Protein AF-A0A392N139-F1 (afdb_monomer_lite)

Organism: NCBI:txid97028

InterPro domains:
  IPR000008 C2 domain [PF00168] (62-137)
  IPR000008 C2 domain [PR00360] (79-91)
  IPR000008 C2 domain [PR00360] (106-119)
  IPR000008 C2 domain [PR00360] (128-136)
  IPR000008 C2 domain [PS50004] (41-137)
  IPR000008 C2 domain [SM00239] (63-135)
  IPR035892 C2 domain superfamily [G3DSA:2.60.40.150] (41-137)
  IPR035892 C2 domain superfamily [SSF49562] (57-137)
  IPR045050 Synaptotagmin, plant [PTHR10774] (1-137)

Secondary structure (DSSP, 8-state):
-PPPP-----EETTEEGGGSTTHHHHHHHHHHHHHHHHHSTT---------HHHH------EEEEEEEEE--S----STTS---EEEEEEETT--SPPEEPPP-TT-SS-EEEEEEEEEES-TTTPPEEEEEEETT-

Sequence (137 aa):
MEKPHVDFGMAISGGDIMSIPGLYRFVQETIKKQVASLYLWPQTLEIPVLDESTVAIKKPVGILHVNVVRAVKLLKMDLLGTSDPYVKLSLTGDKLPAKKTTIKRKNLNPEWNEKFKIVVKDPQSQVLQLQVYDWDK

Foldseek 3Di:
DDQDDDDDWDDDDPDTLCVDPPSVVVVNVVVSVVVSVCPDPPHDDPDPDPPVVNVPPLPQPDKDKDWQFKDAQAAQPDPVSFFFKKKWKDKPPDPDDIDIFDTHGRDRIDTGRDIDIDGHSDPVPIDIDIDMDGPVD

pLDDT: mean 79.34, std 11.38, range [52.03, 95.62]

Radius of gyration: 34.28 Å; chains: 1; bounding box: 64×43×86 Å

Structure (mmCIF, N/CA/C/O backbone):
data_AF-A0A392N139-F1
#
_entry.id   AF-A0A392N139-F1
#
loop_
_atom_site.group_PDB
_atom_site.id
_atom_site.type_symbol
_atom_site.label_atom_id
_atom_site.label_alt_id
_atom_site.label_comp_id
_atom_site.label_asym_id
_atom_site.label_entity_id
_atom_site.label_seq_id
_atom_site.pdbx_PDB_ins_code
_atom_site.Cartn_x
_atom_site.Cartn_y
_atom_site.Cartn_z
_atom_site.occupancy
_atom_site.B_iso_or_equiv
_atom_site.auth_seq_id
_atom_site.auth_comp_id
_atom_site.auth_asym_id
_atom_site.auth_atom_id
_atom_site.pdbx_PDB_model_num
ATOM 1 N N . MET A 1 1 ? 31.497 -9.263 -45.248 1.00 58.50 1 MET A N 1
ATOM 2 C CA . MET A 1 1 ? 30.698 -8.037 -45.047 1.00 58.50 1 MET A CA 1
ATOM 3 C C . MET A 1 1 ? 31.293 -6.958 -45.921 1.00 58.50 1 MET A C 1
ATOM 5 O O . MET A 1 1 ? 32.507 -6.777 -45.894 1.00 58.50 1 MET A O 1
ATOM 9 N N . GLU A 1 2 ? 30.478 -6.315 -46.746 1.00 61.16 2 GLU A N 1
ATOM 10 C CA . GLU A 1 2 ? 30.939 -5.203 -47.576 1.00 61.16 2 GLU A CA 1
ATOM 11 C C . GLU A 1 2 ? 31.176 -3.964 -46.707 1.00 61.16 2 GLU A C 1
ATOM 13 O O . GLU A 1 2 ? 30.516 -3.770 -45.685 1.00 61.16 2 GLU A O 1
ATOM 18 N N . LYS A 1 3 ? 32.168 -3.146 -47.073 1.00 64.62 3 LYS A N 1
ATOM 19 C CA . LYS A 1 3 ? 32.478 -1.920 -46.327 1.00 64.62 3 LYS A CA 1
ATOM 20 C C . LYS A 1 3 ? 31.314 -0.939 -46.489 1.00 64.62 3 LYS A C 1
ATOM 22 O O . LYS A 1 3 ? 30.948 -0.682 -47.637 1.00 64.62 3 LYS A O 1
ATOM 27 N N . PRO A 1 4 ? 30.789 -0.342 -45.404 1.00 66.44 4 PRO A N 1
ATOM 28 C CA . PRO A 1 4 ? 29.726 0.643 -45.530 1.00 66.44 4 PRO A CA 1
ATOM 29 C C . PRO A 1 4 ? 30.211 1.834 -46.364 1.00 66.44 4 PRO A C 1
ATOM 31 O O . PRO A 1 4 ? 31.361 2.279 -46.249 1.00 66.44 4 PRO A O 1
ATOM 34 N N . HIS A 1 5 ? 29.336 2.318 -47.242 1.00 69.69 5 HIS A N 1
ATOM 35 C CA . HIS A 1 5 ? 29.517 3.605 -47.895 1.00 69.69 5 HIS A CA 1
ATOM 36 C C . HIS A 1 5 ? 29.102 4.681 -46.902 1.00 69.69 5 HIS A C 1
ATOM 38 O O . HIS A 1 5 ? 28.020 4.594 -46.324 1.00 69.69 5 HIS A O 1
ATOM 44 N N . VAL A 1 6 ? 29.988 5.638 -46.647 1.00 68.50 6 VAL A N 1
ATOM 45 C CA . VAL A 1 6 ? 29.731 6.670 -45.653 1.00 68.50 6 VAL A CA 1
ATOM 46 C C . VAL A 1 6 ? 30.094 8.016 -46.246 1.00 68.50 6 VAL A C 1
ATOM 48 O O . VAL A 1 6 ? 31.265 8.273 -46.537 1.00 68.50 6 VAL A O 1
ATOM 51 N N . ASP A 1 7 ? 29.065 8.832 -46.427 1.00 69.75 7 ASP A N 1
ATOM 52 C CA . ASP A 1 7 ? 29.162 10.207 -46.886 1.00 69.75 7 ASP A CA 1
ATOM 53 C C . ASP A 1 7 ? 29.107 11.143 -45.684 1.00 69.75 7 ASP A C 1
ATOM 55 O O . ASP A 1 7 ? 28.314 10.959 -44.760 1.00 69.75 7 ASP A O 1
ATOM 59 N N . PHE A 1 8 ? 29.958 12.161 -45.691 1.00 67.56 8 PHE A N 1
ATOM 60 C CA . PHE A 1 8 ? 30.012 13.175 -44.644 1.00 67.56 8 PHE A CA 1
ATOM 61 C C . PHE A 1 8 ? 30.105 14.558 -45.280 1.00 67.56 8 PHE A C 1
ATOM 63 O O . PHE A 1 8 ? 30.545 14.660 -46.420 1.00 67.56 8 PHE A O 1
ATOM 70 N N . GLY A 1 9 ? 29.728 15.597 -44.525 1.00 67.44 9 GLY A N 1
ATOM 71 C CA . GLY A 1 9 ? 29.921 17.023 -44.827 1.00 67.44 9 GLY A CA 1
ATOM 72 C C . GLY A 1 9 ? 30.756 17.685 -43.723 1.00 67.44 9 GLY A C 1
ATOM 73 O O . GLY A 1 9 ? 30.449 17.476 -42.550 1.00 67.44 9 GLY A O 1
ATOM 74 N N . MET A 1 10 ? 31.808 18.452 -44.044 1.00 66.25 10 MET A N 1
ATOM 75 C CA . MET A 1 10 ? 32.654 19.119 -43.034 1.00 66.25 10 MET A CA 1
ATOM 76 C C . MET A 1 10 ? 33.005 20.561 -43.417 1.00 66.25 10 MET A C 1
ATOM 78 O O . MET A 1 10 ? 33.869 20.806 -44.257 1.00 66.25 10 MET A O 1
ATOM 82 N N . ALA A 1 11 ? 32.416 21.517 -42.701 1.00 68.06 11 ALA A N 1
ATOM 83 C CA . ALA A 1 11 ? 32.772 22.929 -42.787 1.00 68.06 11 ALA A CA 1
ATOM 84 C C . ALA A 1 11 ? 33.762 23.297 -41.673 1.00 68.06 11 ALA A C 1
ATOM 86 O O . ALA A 1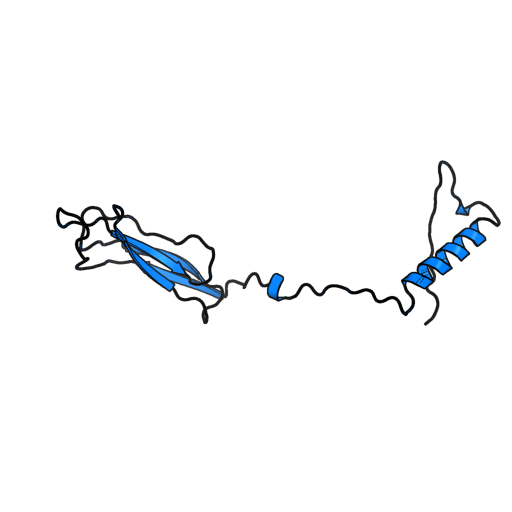 11 ? 33.479 23.062 -40.496 1.00 68.06 11 ALA A O 1
ATOM 87 N N . ILE A 1 12 ? 34.902 23.903 -42.018 1.00 64.19 12 ILE A N 1
ATOM 88 C CA . ILE A 1 12 ? 35.821 24.484 -41.030 1.00 64.19 12 ILE A CA 1
ATOM 89 C C . ILE A 1 12 ? 36.001 25.966 -41.346 1.00 64.19 12 ILE A C 1
ATOM 91 O O . ILE A 1 12 ? 36.439 26.336 -42.429 1.00 64.19 12 ILE A O 1
ATOM 95 N N . SER A 1 13 ? 35.601 26.792 -40.374 1.00 54.62 13 SER A N 1
ATOM 96 C CA . SER A 1 13 ? 35.777 28.248 -40.282 1.00 54.62 13 SER A CA 1
ATOM 97 C C . SER A 1 13 ? 35.901 28.988 -41.624 1.00 54.62 13 SER A C 1
ATOM 99 O O . SER A 1 13 ? 36.953 29.532 -41.950 1.00 54.62 13 SER A O 1
ATOM 101 N N . GLY A 1 14 ? 34.796 29.034 -42.375 1.00 63.81 14 GLY A N 1
ATOM 102 C CA . GLY A 1 14 ? 34.650 29.881 -43.565 1.00 63.81 14 GLY A CA 1
ATOM 103 C C . GLY A 1 14 ? 34.763 29.171 -44.916 1.00 63.81 14 GLY A C 1
ATOM 104 O O . GLY A 1 14 ? 34.568 29.823 -45.937 1.00 63.81 14 GLY A O 1
ATOM 105 N N . GLY A 1 15 ? 35.017 27.859 -44.949 1.00 70.62 15 GLY A N 1
ATOM 106 C CA . GLY A 1 15 ? 35.018 27.077 -46.187 1.00 70.62 15 GLY A CA 1
ATOM 10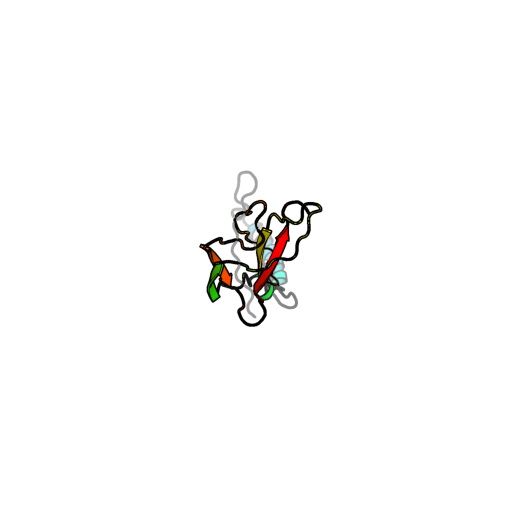7 C C . GLY A 1 15 ? 34.715 25.597 -45.968 1.00 70.62 15 GLY A C 1
ATOM 108 O O . GLY A 1 15 ? 34.901 25.052 -44.877 1.00 70.62 15 GLY A O 1
ATOM 109 N N . ASP A 1 16 ? 34.226 24.946 -47.021 1.00 72.75 16 ASP A N 1
ATOM 110 C CA . ASP A 1 16 ? 34.023 23.501 -47.038 1.00 72.75 16 ASP A CA 1
ATOM 111 C C . ASP A 1 16 ? 35.353 22.803 -47.357 1.00 72.75 16 ASP A C 1
ATOM 113 O O . ASP A 1 16 ? 35.933 22.986 -48.432 1.00 72.75 16 ASP A O 1
ATOM 117 N N . ILE A 1 17 ? 35.842 21.984 -46.422 1.00 68.38 17 ILE A N 1
ATOM 118 C CA . ILE A 1 17 ? 37.078 21.205 -46.597 1.00 68.38 17 ILE A CA 1
ATOM 119 C C . ILE A 1 17 ? 36.956 20.221 -47.765 1.00 68.38 17 ILE A C 1
ATOM 121 O O . ILE A 1 17 ? 37.961 19.840 -48.369 1.00 68.38 17 ILE A O 1
ATOM 125 N N . MET A 1 18 ? 35.731 19.851 -48.136 1.00 70.19 18 MET A N 1
ATOM 126 C CA . MET A 1 18 ? 35.448 18.941 -49.245 1.00 70.19 18 MET A CA 1
ATOM 127 C C . MET A 1 18 ? 35.679 19.566 -50.613 1.00 70.19 18 MET A C 1
ATOM 129 O O . MET A 1 18 ? 35.796 18.844 -51.599 1.00 70.19 18 MET A O 1
ATOM 133 N N . SER A 1 19 ? 35.819 20.890 -50.675 1.00 72.94 19 SER A N 1
ATOM 134 C CA . SER A 1 19 ? 36.082 21.611 -51.920 1.00 72.94 19 SER A CA 1
ATOM 135 C C . SER A 1 19 ? 37.564 21.629 -52.304 1.00 72.94 19 SER A C 1
ATOM 137 O O . SER A 1 19 ? 37.895 22.097 -53.389 1.00 72.94 19 SER A O 1
ATOM 139 N N . ILE A 1 20 ? 38.464 21.141 -51.437 1.00 77.12 20 ILE A N 1
ATOM 140 C CA . ILE A 1 20 ? 39.915 21.160 -51.662 1.00 77.12 20 ILE A CA 1
ATOM 141 C C . ILE A 1 20 ? 40.342 19.877 -52.403 1.00 77.12 20 ILE A C 1
ATOM 143 O O . ILE A 1 20 ? 40.337 18.790 -51.805 1.00 77.12 20 ILE A O 1
ATOM 147 N N . PRO A 1 21 ? 40.762 19.969 -53.684 1.00 73.69 21 PRO A N 1
ATOM 148 C CA . PRO A 1 21 ? 41.207 18.811 -54.454 1.00 73.69 21 PRO A CA 1
ATOM 149 C C . PRO A 1 21 ? 42.414 18.142 -53.785 1.00 73.69 21 PRO A C 1
ATOM 151 O O . PRO A 1 21 ? 43.382 18.798 -53.412 1.00 73.69 21 PRO A O 1
ATOM 154 N N . GLY A 1 22 ? 42.358 16.822 -53.606 1.00 73.69 22 GLY A N 1
ATOM 155 C CA . GLY A 1 22 ? 43.418 16.035 -52.962 1.00 73.69 22 GLY A CA 1
ATOM 156 C C . GLY A 1 22 ? 43.264 15.875 -51.445 1.00 73.69 22 GLY A C 1
ATOM 157 O O . GLY A 1 22 ? 43.414 14.758 -50.948 1.00 73.69 22 GLY A O 1
ATOM 158 N N . LEU A 1 23 ? 42.871 16.926 -50.715 1.00 74.75 23 LEU A N 1
ATOM 159 C CA . LEU A 1 23 ? 42.612 16.835 -49.269 1.00 74.75 23 LEU A CA 1
ATOM 160 C C . LEU A 1 23 ? 41.337 16.031 -48.971 1.00 74.75 23 LEU A C 1
ATOM 162 O O . LEU A 1 23 ? 41.334 15.213 -48.050 1.00 74.75 23 LEU A O 1
ATOM 166 N N . TYR A 1 24 ? 40.300 16.185 -49.804 1.00 76.19 24 TYR A N 1
ATOM 167 C CA . TYR A 1 24 ? 39.057 15.407 -49.719 1.00 76.19 24 TYR A CA 1
ATOM 168 C C . TYR A 1 24 ? 39.317 13.896 -49.657 1.00 76.19 24 TYR A C 1
ATOM 170 O O . TYR A 1 24 ? 38.803 13.208 -48.778 1.00 76.19 24 TYR A O 1
ATOM 178 N N . ARG A 1 25 ? 40.191 13.384 -50.535 1.00 78.06 25 ARG A N 1
ATOM 179 C CA . ARG A 1 25 ? 40.511 11.953 -50.606 1.00 78.06 25 ARG A CA 1
ATOM 180 C C . ARG A 1 25 ? 41.164 11.453 -49.316 1.00 78.06 25 ARG A C 1
ATOM 182 O O . ARG A 1 25 ? 40.803 10.387 -48.828 1.00 78.06 25 ARG A O 1
ATOM 189 N N . PHE A 1 26 ? 42.089 12.222 -48.744 1.00 82.81 26 PHE A N 1
ATOM 190 C CA . PHE A 1 26 ? 42.761 11.849 -47.498 1.00 82.81 26 PHE A CA 1
ATOM 191 C C . PHE A 1 26 ? 41.792 11.816 -46.306 1.00 82.81 26 PHE A C 1
ATOM 193 O O . PHE A 1 26 ? 41.796 10.865 -45.517 1.00 82.81 26 PHE A O 1
ATOM 200 N N . VAL A 1 27 ? 40.926 12.828 -46.198 1.00 82.12 27 VAL A N 1
ATOM 201 C CA . VAL A 1 27 ? 39.904 12.914 -45.146 1.00 82.12 27 VAL A CA 1
ATOM 202 C C . VAL A 1 27 ? 38.897 11.771 -45.289 1.00 82.12 27 VAL A C 1
ATOM 204 O O . VAL A 1 27 ? 38.650 11.045 -44.325 1.00 82.12 27 VAL A O 1
ATOM 207 N N . GLN A 1 28 ? 38.391 11.532 -46.500 1.00 79.62 28 GLN A N 1
ATOM 208 C CA . GLN A 1 28 ? 37.443 10.457 -46.786 1.00 79.62 28 GLN A CA 1
ATOM 209 C C . GLN A 1 28 ? 38.041 9.072 -46.496 1.00 79.62 28 GLN A C 1
ATOM 211 O O . GLN A 1 28 ? 37.387 8.242 -45.867 1.00 79.62 28 GLN A O 1
ATOM 216 N N . GLU A 1 29 ? 39.290 8.811 -46.895 1.00 83.06 29 GLU A N 1
ATOM 217 C CA . GLU A 1 29 ? 39.969 7.540 -46.611 1.00 83.06 29 GLU A CA 1
ATOM 218 C C . GLU A 1 29 ? 40.173 7.317 -45.105 1.00 83.06 29 GLU A C 1
ATOM 220 O O . GLU A 1 29 ? 39.995 6.196 -44.618 1.00 83.06 29 GLU A O 1
ATOM 225 N N . THR A 1 30 ? 40.514 8.370 -44.360 1.00 84.25 30 THR A N 1
ATOM 226 C CA . THR A 1 30 ? 40.741 8.299 -42.909 1.00 84.25 30 THR A CA 1
ATOM 227 C C . THR A 1 30 ? 39.440 8.041 -42.158 1.00 84.25 30 THR A C 1
ATOM 229 O O . THR A 1 30 ? 39.375 7.121 -41.341 1.00 84.25 30 THR A O 1
ATOM 232 N N . ILE A 1 31 ? 38.378 8.785 -42.478 1.00 81.44 31 ILE A N 1
ATOM 233 C CA . ILE A 1 31 ? 37.064 8.612 -41.850 1.00 81.44 31 ILE A CA 1
ATOM 234 C C . ILE A 1 31 ? 36.488 7.240 -42.198 1.00 81.44 31 ILE A C 1
ATOM 236 O O . ILE A 1 31 ? 36.033 6.523 -41.310 1.00 81.44 31 ILE A O 1
ATOM 240 N N . LYS A 1 32 ? 36.578 6.816 -43.463 1.00 80.69 32 LYS A N 1
ATOM 241 C CA . LYS A 1 32 ? 36.111 5.491 -43.885 1.00 80.69 32 LYS A CA 1
ATOM 242 C C . LYS A 1 32 ? 36.812 4.370 -43.119 1.00 80.69 32 LYS A C 1
ATOM 244 O O . LYS A 1 32 ? 36.155 3.407 -42.743 1.00 80.69 32 LYS A O 1
ATOM 249 N N . LYS A 1 33 ? 38.122 4.481 -42.868 1.00 83.12 33 LYS A N 1
ATOM 250 C CA . LYS A 1 33 ? 38.872 3.503 -42.060 1.00 83.12 33 LYS A CA 1
ATOM 251 C C . LYS A 1 33 ? 38.421 3.500 -40.599 1.00 83.12 33 LYS A C 1
ATOM 253 O O . LYS A 1 33 ? 38.204 2.422 -40.055 1.00 83.12 33 LYS A O 1
ATOM 258 N N . GLN A 1 34 ? 38.243 4.674 -39.995 1.00 82.75 34 GLN A N 1
ATOM 259 C CA . GLN A 1 34 ? 37.818 4.798 -38.597 1.00 82.75 34 GLN A CA 1
ATOM 260 C C . GLN A 1 34 ? 36.390 4.285 -38.384 1.00 82.75 34 GLN A C 1
ATOM 262 O O . GLN A 1 34 ? 36.159 3.440 -37.529 1.00 82.75 34 GLN A O 1
ATOM 267 N N . VAL A 1 35 ? 35.437 4.712 -39.214 1.00 79.69 35 VAL A N 1
ATOM 268 C CA . VAL A 1 35 ? 34.034 4.276 -39.125 1.00 79.69 35 VAL A CA 1
ATOM 269 C C . VAL A 1 35 ? 33.908 2.785 -39.425 1.00 79.69 35 VAL A C 1
ATOM 271 O O . VAL A 1 35 ? 33.215 2.074 -38.705 1.00 79.69 35 VAL A O 1
ATOM 274 N N . ALA A 1 36 ? 34.626 2.272 -40.429 1.00 79.12 36 ALA A N 1
ATOM 275 C CA . ALA A 1 36 ? 34.647 0.836 -40.682 1.00 79.12 36 ALA A CA 1
ATOM 276 C C . ALA A 1 36 ? 35.194 0.059 -39.475 1.00 79.12 36 ALA A C 1
ATOM 278 O O . ALA A 1 36 ? 34.645 -0.980 -39.143 1.00 79.12 36 ALA A O 1
ATOM 279 N N . SER A 1 37 ? 36.219 0.565 -38.784 1.00 78.00 37 SER A N 1
ATOM 280 C CA . SER A 1 37 ? 36.747 -0.076 -37.572 1.00 78.00 37 SER A CA 1
ATOM 281 C C . SER A 1 37 ? 35.767 -0.077 -36.394 1.00 78.00 37 SER A C 1
ATOM 283 O O . SER A 1 37 ? 35.934 -0.902 -35.500 1.00 78.00 37 SER A O 1
ATOM 285 N N . LEU A 1 38 ? 34.789 0.833 -36.375 1.00 74.62 38 LEU A N 1
ATOM 286 C CA . LEU A 1 38 ? 33.771 0.913 -35.324 1.00 74.62 38 LEU A CA 1
ATOM 287 C C . LEU A 1 38 ? 32.561 0.008 -35.598 1.00 74.62 38 LEU A C 1
ATOM 289 O O . LEU A 1 38 ? 31.965 -0.536 -34.675 1.00 74.62 38 LEU A O 1
ATOM 293 N N . TYR A 1 39 ? 32.191 -0.153 -36.872 1.00 70.38 39 TYR A N 1
ATOM 294 C CA . TYR A 1 39 ? 31.020 -0.938 -37.289 1.00 70.38 39 TYR A CA 1
ATOM 295 C C . TYR A 1 39 ? 31.349 -2.371 -37.724 1.00 70.38 39 TYR A C 1
ATOM 297 O O . TYR A 1 39 ? 30.439 -3.169 -37.948 1.00 70.38 39 TYR A O 1
ATOM 305 N N . LEU A 1 40 ? 32.630 -2.710 -37.882 1.00 76.19 40 LEU A N 1
ATOM 306 C CA . LEU A 1 40 ? 33.058 -4.068 -38.192 1.00 76.19 40 LEU A CA 1
ATOM 307 C C . LEU A 1 40 ? 33.394 -4.841 -36.918 1.00 76.19 40 LEU A C 1
ATOM 309 O O . LEU A 1 40 ? 33.953 -4.323 -35.951 1.00 76.19 40 LEU A O 1
ATOM 313 N N . TRP A 1 41 ? 33.098 -6.135 -36.975 1.00 67.50 41 TRP A N 1
ATOM 314 C CA . TRP A 1 41 ? 33.568 -7.118 -36.008 1.00 67.50 41 TRP A CA 1
ATOM 315 C C . TRP A 1 41 ? 35.094 -6.988 -35.796 1.00 67.50 41 TRP A C 1
ATOM 317 O O . TRP A 1 41 ? 35.812 -6.792 -36.785 1.00 67.50 41 TRP A O 1
ATOM 327 N N . PRO A 1 42 ? 35.619 -7.095 -34.555 1.00 72.12 42 PRO A N 1
ATOM 328 C CA . PRO A 1 42 ? 35.019 -7.700 -33.357 1.00 72.12 42 PRO A CA 1
ATOM 329 C C . PRO A 1 42 ? 34.255 -6.756 -32.421 1.00 72.12 42 PRO A C 1
ATOM 331 O O . PRO A 1 42 ? 33.816 -7.203 -31.362 1.00 72.12 42 PRO A O 1
ATOM 334 N N . GLN A 1 43 ? 34.090 -5.475 -32.766 1.00 69.62 43 GLN A N 1
ATOM 335 C CA . GLN A 1 43 ? 33.354 -4.557 -31.896 1.00 69.62 43 GLN A CA 1
ATOM 336 C C . GLN A 1 43 ? 31.873 -4.942 -31.842 1.00 69.62 43 GLN A C 1
ATOM 338 O O . GLN A 1 43 ? 31.209 -5.080 -32.869 1.00 69.62 43 GLN A O 1
ATOM 343 N N . THR A 1 44 ? 31.368 -5.156 -30.629 1.00 70.56 44 THR A N 1
ATOM 344 C CA . THR A 1 44 ? 29.963 -5.462 -30.361 1.00 70.56 44 THR A CA 1
ATOM 345 C C . THR A 1 44 ? 29.325 -4.254 -29.688 1.00 70.56 44 THR A C 1
ATOM 347 O O . THR A 1 44 ? 29.900 -3.658 -28.780 1.00 70.56 44 THR A O 1
ATOM 350 N N . LEU A 1 45 ? 28.148 -3.857 -30.169 1.00 73.62 45 LEU A N 1
ATOM 351 C CA . LEU A 1 45 ? 27.331 -2.852 -29.504 1.00 73.62 45 LEU A CA 1
ATOM 352 C C . LEU A 1 45 ? 26.460 -3.576 -28.480 1.00 73.62 45 LEU A C 1
ATOM 354 O O . LEU A 1 45 ? 25.469 -4.212 -28.840 1.00 73.62 45 LEU A O 1
ATOM 358 N N . GLU A 1 46 ? 26.841 -3.497 -27.211 1.00 70.75 46 GLU A N 1
ATOM 359 C CA . GLU A 1 46 ? 26.002 -3.980 -26.121 1.00 70.75 46 GLU A CA 1
ATOM 360 C C . GLU A 1 46 ? 24.848 -2.999 -25.935 1.00 70.75 46 GLU A C 1
ATOM 362 O O . GLU A 1 46 ? 24.992 -1.942 -25.324 1.00 70.75 46 GLU A O 1
ATOM 367 N N . ILE A 1 47 ? 23.695 -3.323 -26.514 1.00 78.44 47 ILE A N 1
ATOM 368 C CA . ILE A 1 47 ? 22.456 -2.614 -26.214 1.00 78.44 47 ILE A CA 1
ATOM 369 C C . ILE A 1 47 ? 21.974 -3.177 -24.874 1.00 78.44 47 ILE A C 1
ATOM 371 O O . ILE A 1 47 ? 21.556 -4.338 -24.843 1.00 78.44 47 ILE A O 1
ATOM 375 N N . PRO A 1 48 ? 22.032 -2.414 -23.765 1.00 72.44 48 PRO A N 1
ATOM 376 C CA . PRO A 1 48 ? 21.482 -2.889 -22.511 1.00 72.44 48 PRO A CA 1
ATOM 377 C C . PRO A 1 48 ? 19.977 -3.037 -22.709 1.00 72.44 48 PRO A C 1
ATOM 379 O O . PRO A 1 48 ? 19.253 -2.055 -22.886 1.00 72.44 48 PRO A O 1
ATOM 382 N N . VAL A 1 49 ? 19.502 -4.279 -22.714 1.00 71.31 49 VAL A N 1
ATOM 383 C CA . VAL A 1 49 ? 18.072 -4.545 -22.635 1.00 71.31 49 VAL A CA 1
ATOM 384 C C . VAL A 1 49 ? 17.640 -4.019 -21.274 1.00 71.31 49 VAL A C 1
ATOM 386 O O . VAL A 1 49 ? 18.051 -4.543 -20.240 1.00 71.31 49 VAL A O 1
ATOM 389 N N . LEU A 1 50 ? 16.876 -2.925 -21.271 1.00 67.75 50 LEU A N 1
ATOM 390 C CA . LEU A 1 50 ? 16.172 -2.480 -20.077 1.00 67.75 50 LEU A CA 1
ATOM 391 C C . LEU A 1 50 ? 15.224 -3.610 -19.705 1.00 67.75 50 LEU A C 1
ATOM 393 O O . LEU A 1 50 ? 14.225 -3.853 -20.379 1.00 67.75 50 LEU A O 1
ATOM 397 N N . ASP A 1 51 ? 15.627 -4.343 -18.678 1.00 63.81 51 ASP A N 1
ATOM 398 C CA . ASP A 1 51 ? 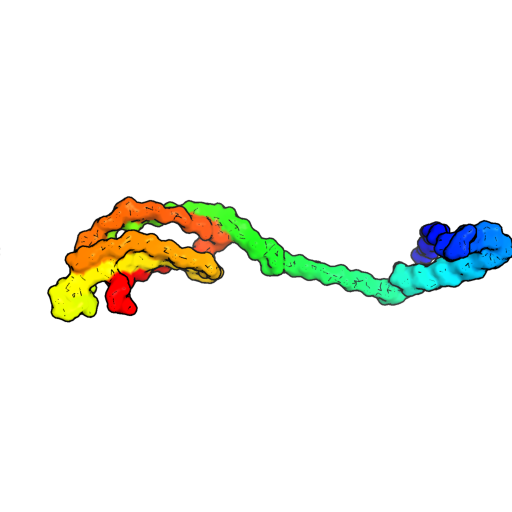14.950 -5.529 -18.205 1.00 63.81 51 ASP A CA 1
ATOM 399 C C . ASP A 1 51 ? 13.496 -5.154 -17.892 1.00 63.81 51 ASP A C 1
ATOM 401 O O . ASP A 1 51 ? 13.232 -4.129 -17.251 1.00 63.81 51 ASP A O 1
ATOM 405 N N . GLU A 1 52 ? 12.535 -5.935 -18.384 1.00 57.34 52 GLU A N 1
ATOM 406 C CA . GLU A 1 52 ? 11.094 -5.635 -18.293 1.00 57.34 52 GLU A CA 1
ATOM 407 C C . GLU A 1 52 ? 10.637 -5.476 -16.827 1.00 57.34 52 GLU A C 1
ATOM 409 O O . GLU A 1 52 ? 9.647 -4.810 -16.525 1.00 57.34 52 GLU A O 1
ATOM 414 N N . SER A 1 53 ? 11.437 -6.007 -15.898 1.00 56.22 53 SER A N 1
ATOM 415 C CA . SER A 1 53 ? 11.373 -5.814 -14.450 1.00 56.22 53 SER A CA 1
ATOM 416 C C . SER A 1 53 ? 11.498 -4.344 -14.003 1.00 56.22 53 SER A C 1
ATOM 418 O O . SER A 1 53 ? 10.878 -3.957 -13.012 1.00 56.22 53 SER A O 1
ATOM 420 N N . THR A 1 54 ? 12.226 -3.501 -14.744 1.00 55.34 54 THR A N 1
ATOM 421 C CA . THR A 1 54 ? 12.389 -2.056 -14.482 1.00 55.34 54 THR A CA 1
ATOM 422 C C . THR A 1 54 ? 11.271 -1.200 -15.089 1.00 55.34 54 THR A C 1
ATOM 424 O O . THR A 1 54 ? 10.969 -0.126 -14.567 1.00 55.34 54 THR A O 1
ATOM 427 N N . VAL A 1 55 ? 10.603 -1.696 -16.140 1.00 52.03 55 VAL A N 1
ATOM 428 C CA . VAL A 1 55 ? 9.465 -1.039 -16.821 1.00 52.03 55 VAL A CA 1
ATOM 429 C C . VAL A 1 55 ? 8.114 -1.620 -16.380 1.00 52.03 55 VAL A C 1
ATOM 431 O O . VAL A 1 55 ? 7.059 -1.096 -16.740 1.00 52.03 55 VAL A O 1
ATOM 434 N N . ALA A 1 56 ? 8.108 -2.642 -15.520 1.00 57.84 56 ALA A N 1
ATOM 435 C CA . ALA A 1 56 ? 6.919 -3.143 -14.843 1.00 57.84 56 ALA A CA 1
ATOM 436 C C . ALA A 1 56 ? 6.421 -2.136 -13.791 1.00 57.84 56 ALA A C 1
ATOM 438 O O . ALA A 1 56 ? 6.314 -2.420 -12.595 1.00 57.84 56 ALA A O 1
ATOM 439 N N . ILE A 1 57 ? 5.992 -0.959 -14.246 1.00 58.12 57 ILE A N 1
ATOM 440 C CA . ILE A 1 57 ? 4.828 -0.300 -13.673 1.00 58.12 57 ILE A CA 1
ATOM 441 C C . ILE A 1 57 ? 3.712 -1.334 -13.826 1.00 58.12 57 ILE A C 1
ATOM 443 O O . ILE A 1 57 ? 3.053 -1.379 -14.863 1.00 58.12 57 ILE A O 1
ATOM 447 N N . LYS A 1 58 ? 3.587 -2.247 -12.847 1.00 63.19 58 LYS A N 1
ATOM 448 C CA . LYS A 1 58 ? 2.580 -3.312 -12.844 1.00 63.19 58 LYS A CA 1
ATOM 449 C C . LYS A 1 58 ? 1.255 -2.651 -13.205 1.00 63.19 58 LYS A C 1
ATOM 451 O O . LYS A 1 58 ? 0.754 -1.828 -12.430 1.00 63.19 58 LYS A O 1
ATOM 456 N N . LYS A 1 59 ? 0.755 -2.928 -14.415 1.00 69.00 59 LYS A N 1
ATOM 457 C CA . LYS A 1 59 ? -0.482 -2.321 -14.904 1.00 69.00 59 LYS A CA 1
ATOM 458 C C . LYS A 1 59 ? -1.569 -2.610 -13.869 1.00 69.00 59 LYS A C 1
ATOM 460 O O . LYS A 1 59 ? -1.624 -3.730 -13.363 1.00 69.00 59 LYS A O 1
ATOM 465 N N . PRO A 1 60 ? -2.402 -1.622 -13.513 1.00 71.88 60 PRO A N 1
ATOM 466 C C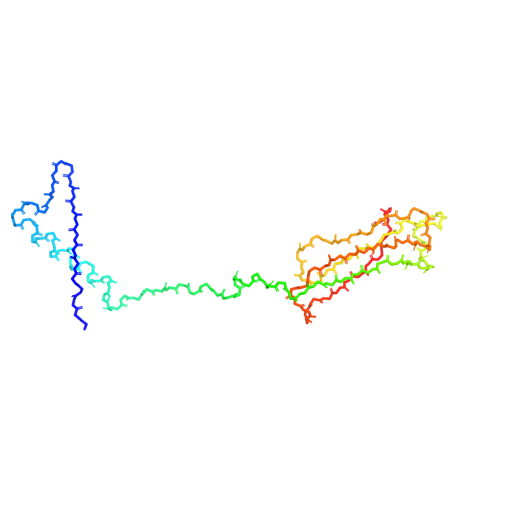A . PRO A 1 60 ? -3.494 -1.868 -12.589 1.00 71.88 60 PRO A CA 1
ATOM 467 C C . PRO A 1 60 ? -4.417 -2.932 -13.191 1.00 71.88 60 PRO A C 1
ATOM 469 O O . PRO A 1 60 ? -4.943 -2.754 -14.287 1.00 71.88 60 PRO A O 1
ATOM 472 N N . VAL A 1 61 ? -4.572 -4.048 -12.483 1.00 83.69 61 VAL A N 1
ATOM 473 C CA . VAL A 1 61 ? -5.370 -5.207 -12.908 1.00 83.69 61 VAL A CA 1
ATOM 474 C C . VAL A 1 61 ? -6.847 -4.981 -12.583 1.00 83.69 61 VAL A C 1
ATOM 476 O O . VAL A 1 61 ? -7.722 -5.468 -13.292 1.00 83.69 61 VAL A O 1
ATOM 479 N N . GLY A 1 62 ? -7.147 -4.204 -11.537 1.00 87.38 62 GLY A N 1
ATOM 480 C CA . GLY A 1 62 ? -8.522 -3.878 -11.172 1.00 87.38 62 GLY A CA 1
ATOM 481 C C . GLY A 1 62 ? -8.648 -2.881 -10.023 1.00 87.38 62 GLY A C 1
ATOM 482 O O . GLY A 1 62 ? -7.657 -2.376 -9.489 1.00 87.38 62 GLY A O 1
ATOM 483 N N . ILE A 1 63 ? -9.895 -2.597 -9.641 1.00 90.50 63 ILE A N 1
ATOM 484 C CA . ILE A 1 63 ? -10.233 -1.712 -8.521 1.00 90.50 63 ILE A CA 1
ATOM 485 C C . ILE A 1 63 ? -10.986 -2.521 -7.468 1.00 90.50 63 ILE A C 1
ATOM 487 O O . ILE A 1 63 ? -12.074 -3.034 -7.720 1.00 90.50 63 ILE A O 1
ATOM 491 N N . LEU A 1 64 ? -10.429 -2.587 -6.264 1.00 90.81 64 LEU A N 1
ATOM 492 C CA . LEU A 1 64 ? -11.081 -3.153 -5.095 1.00 90.81 64 LEU A CA 1
ATOM 493 C C . LEU A 1 64 ? -11.951 -2.087 -4.423 1.00 90.81 64 LEU A C 1
ATOM 495 O O . LEU A 1 64 ? -11.467 -1.023 -4.024 1.00 90.81 64 LEU A O 1
ATOM 499 N N . HIS A 1 65 ? -13.245 -2.373 -4.308 1.00 93.50 65 HIS A N 1
ATOM 500 C CA . HIS A 1 65 ? -14.204 -1.537 -3.593 1.00 93.50 65 HIS A CA 1
ATOM 501 C C . HIS A 1 65 ? -14.350 -2.061 -2.163 1.00 93.50 65 HIS A C 1
ATOM 503 O O . HIS A 1 65 ? -14.857 -3.159 -1.953 1.00 93.50 65 HIS A O 1
ATOM 509 N N . VAL A 1 66 ? -13.925 -1.271 -1.180 1.00 93.69 66 VAL A N 1
ATOM 510 C CA . VAL A 1 66 ? -13.995 -1.627 0.242 1.00 93.69 66 VAL A CA 1
ATOM 511 C C . VAL A 1 66 ? -15.001 -0.716 0.927 1.00 93.69 66 VAL A C 1
ATOM 513 O O . VAL A 1 66 ? -14.859 0.502 0.879 1.00 93.69 66 VAL A O 1
ATOM 516 N N . ASN A 1 67 ? -16.019 -1.293 1.561 1.00 95.62 67 ASN A N 1
ATOM 517 C CA . ASN A 1 67 ? -16.997 -0.546 2.347 1.00 95.62 67 ASN A CA 1
ATOM 518 C C . ASN A 1 67 ? -16.766 -0.817 3.836 1.00 95.62 67 ASN A C 1
ATOM 520 O O . ASN A 1 67 ? -17.021 -1.924 4.312 1.00 95.62 67 ASN A O 1
ATOM 524 N N . VAL A 1 68 ? -16.277 0.183 4.563 1.00 95.06 68 VAL A N 1
ATOM 525 C CA . VAL A 1 68 ? -16.079 0.106 6.010 1.00 95.06 68 VAL A CA 1
ATOM 526 C C . VAL A 1 68 ? -17.355 0.590 6.686 1.00 95.06 68 VAL A C 1
ATOM 528 O O . VAL A 1 68 ? -17.622 1.787 6.764 1.00 95.06 68 VAL A O 1
ATOM 531 N N . VAL A 1 69 ? -18.168 -0.360 7.147 1.00 94.81 69 VAL A N 1
ATOM 532 C CA . VAL A 1 69 ? -19.495 -0.084 7.713 1.00 94.81 69 VAL A CA 1
ATOM 533 C C . VAL A 1 69 ? -19.384 0.304 9.184 1.00 94.81 69 VAL A C 1
ATOM 535 O O . VAL A 1 69 ? -19.617 1.458 9.531 1.00 94.81 69 VAL A O 1
ATOM 538 N N . ARG A 1 70 ? -19.007 -0.643 10.051 1.00 93.00 70 ARG A N 1
ATOM 539 C CA . ARG A 1 70 ? -18.968 -0.455 11.505 1.00 93.00 70 ARG A CA 1
ATOM 540 C C . ARG A 1 70 ? -18.036 -1.439 12.201 1.00 93.00 70 ARG A C 1
ATOM 542 O O . ARG A 1 70 ? -17.743 -2.499 11.649 1.00 93.00 70 ARG A O 1
ATOM 549 N N . ALA A 1 71 ? -17.651 -1.115 13.429 1.00 91.19 71 ALA A N 1
ATOM 550 C CA . ALA A 1 71 ? -17.058 -2.047 14.383 1.00 91.19 71 ALA A CA 1
ATOM 551 C C . ALA A 1 71 ? -17.929 -2.122 15.643 1.00 91.19 71 ALA A C 1
ATOM 553 O O . ALA A 1 71 ? -18.694 -1.207 15.936 1.00 91.19 71 ALA A O 1
ATOM 554 N N . VAL A 1 72 ? -17.841 -3.232 16.372 1.00 90.19 72 VAL A N 1
ATOM 555 C CA . VAL A 1 72 ? -18.683 -3.503 17.543 1.00 90.19 72 VAL A CA 1
ATOM 556 C C . VAL A 1 72 ? -17.806 -4.048 18.660 1.00 90.19 72 VAL A C 1
ATOM 558 O O . VAL A 1 72 ? -16.946 -4.886 18.396 1.00 90.19 72 VAL A O 1
ATOM 561 N N . LYS A 1 73 ? -18.052 -3.605 19.898 1.00 87.44 73 LYS A N 1
ATOM 562 C CA . LYS A 1 73 ? -17.330 -4.039 21.106 1.00 87.44 73 LYS A CA 1
ATOM 563 C C . LYS A 1 73 ? -15.808 -3.897 20.969 1.00 87.44 73 LYS A C 1
ATOM 565 O O . LYS A 1 73 ? -15.063 -4.832 21.255 1.00 87.44 73 LYS A O 1
ATOM 570 N N . LEU A 1 74 ? -15.348 -2.724 20.539 1.00 86.75 74 LEU A N 1
ATOM 571 C CA . LEU A 1 74 ? -13.920 -2.421 20.542 1.00 86.75 74 LEU A CA 1
ATOM 572 C C . LEU A 1 74 ? -13.362 -2.427 21.970 1.00 86.75 74 LEU A C 1
ATOM 574 O O . LEU A 1 74 ? -14.050 -2.069 22.931 1.00 86.75 74 LEU A O 1
ATOM 578 N N . LEU A 1 75 ? -12.108 -2.860 22.094 1.00 82.38 75 LEU A N 1
ATOM 579 C CA . LEU A 1 75 ? -11.379 -2.829 23.356 1.00 82.38 75 LEU A CA 1
ATOM 580 C C . LEU A 1 75 ? -11.149 -1.378 23.773 1.00 82.38 75 LEU A C 1
ATOM 582 O O . LEU A 1 75 ? -10.781 -0.541 22.956 1.00 82.38 75 LEU A O 1
ATOM 586 N N . LYS A 1 76 ? -11.359 -1.106 25.059 1.00 75.75 76 LYS A N 1
ATOM 587 C CA . LYS A 1 76 ? -11.116 0.203 25.659 1.00 75.75 76 LYS A CA 1
ATOM 588 C C . LYS A 1 76 ? -9.610 0.408 25.790 1.00 75.75 76 LYS A C 1
ATOM 590 O O . LYS A 1 76 ? -8.974 -0.319 26.551 1.00 75.75 76 LYS A O 1
ATOM 595 N N . MET A 1 77 ? -9.055 1.365 25.058 1.00 73.06 77 MET A N 1
ATOM 596 C CA . MET A 1 77 ? -7.628 1.696 25.130 1.00 73.06 77 MET A CA 1
ATOM 597 C C . MET A 1 77 ? -7.337 2.879 26.068 1.00 73.06 77 MET A C 1
ATOM 599 O O . MET A 1 77 ? -6.195 2.997 26.536 1.00 73.06 77 MET A O 1
ATOM 603 N N . ASP A 1 78 ? -8.347 3.692 26.407 1.00 69.75 78 ASP A N 1
ATOM 604 C CA . ASP A 1 78 ? -8.197 4.846 27.301 1.00 69.7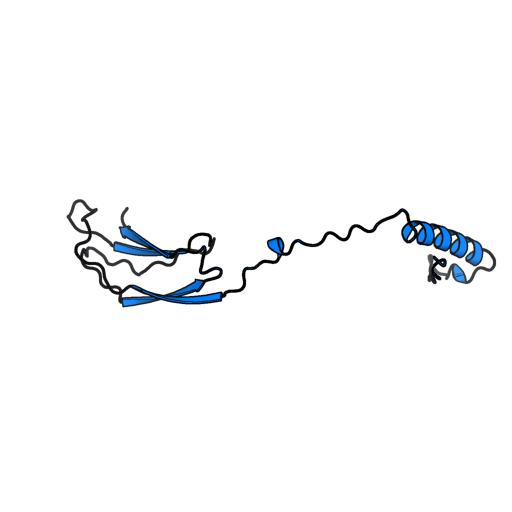5 78 ASP A CA 1
ATOM 605 C C . ASP A 1 78 ? -8.609 4.580 28.752 1.00 69.75 78 ASP A C 1
ATOM 607 O O . ASP A 1 78 ? -9.490 3.772 29.056 1.00 69.75 78 ASP A O 1
ATOM 611 N N . LEU A 1 79 ? -8.019 5.372 29.656 1.00 60.59 79 LEU A N 1
ATOM 612 C CA . LEU A 1 79 ? -8.258 5.373 31.108 1.00 60.59 79 LEU A CA 1
ATOM 613 C C . LEU A 1 79 ? -9.729 5.592 31.494 1.00 60.59 79 LEU A C 1
ATOM 615 O O . LEU A 1 79 ? -10.191 5.045 32.491 1.00 60.59 79 LEU A O 1
ATOM 619 N N . LEU A 1 80 ? -10.477 6.365 30.703 1.00 64.88 80 LEU A N 1
ATOM 620 C CA . LEU A 1 80 ? -11.904 6.630 30.934 1.00 64.88 80 LEU A CA 1
ATOM 621 C C . LEU A 1 80 ? -12.820 5.545 30.345 1.00 64.88 80 LEU A C 1
ATOM 623 O O . LEU A 1 80 ? -14.044 5.649 30.412 1.00 64.88 80 LEU A O 1
ATOM 627 N N . GLY A 1 81 ? -12.243 4.489 29.770 1.00 68.75 81 GLY A N 1
ATOM 628 C CA . GLY A 1 81 ? -12.989 3.387 29.187 1.00 68.75 81 GLY A CA 1
ATOM 629 C C . GLY A 1 81 ? -13.683 3.733 27.870 1.00 68.75 81 GLY A C 1
ATOM 630 O O . GLY A 1 81 ? -14.675 3.088 27.523 1.00 68.75 81 GLY A O 1
ATOM 631 N N . THR A 1 82 ? -13.185 4.743 27.166 1.00 73.56 82 THR A N 1
ATOM 632 C CA . THR A 1 82 ? -13.571 5.109 25.802 1.00 73.56 82 THR A CA 1
ATOM 633 C C . THR A 1 82 ? -12.402 4.841 24.847 1.00 73.56 82 THR A C 1
ATOM 635 O O . THR A 1 82 ? -11.337 4.431 25.298 1.00 73.56 82 THR A O 1
ATOM 638 N N . SER A 1 83 ? -12.636 4.992 23.547 1.00 82.12 83 SER A N 1
ATOM 639 C CA . SER A 1 83 ? -11.606 4.949 22.504 1.00 82.12 83 SER A CA 1
ATOM 640 C C . SER A 1 83 ? -12.035 5.849 21.351 1.00 82.12 83 SER A C 1
ATOM 642 O O . SER A 1 83 ? -13.246 6.012 21.135 1.00 82.12 83 SER A O 1
ATOM 644 N N . ASP A 1 84 ? -11.070 6.371 20.596 1.00 87.56 84 ASP A N 1
ATOM 645 C CA . ASP A 1 84 ? -11.270 7.181 19.394 1.00 87.56 84 ASP A CA 1
ATOM 646 C C . ASP A 1 84 ? -10.899 6.374 18.128 1.00 87.56 84 ASP A C 1
ATOM 648 O O . ASP A 1 84 ? -9.904 6.664 17.454 1.00 87.56 84 ASP A O 1
ATOM 652 N N . PRO A 1 85 ? -11.668 5.327 17.764 1.00 90.62 85 PRO A N 1
ATOM 653 C CA . PRO A 1 85 ? -11.260 4.403 16.718 1.00 90.62 85 PRO A CA 1
ATOM 654 C C . PRO A 1 85 ? -11.312 4.987 15.303 1.00 90.62 85 PRO A C 1
ATOM 656 O O . PRO A 1 85 ? -12.262 5.674 14.899 1.00 90.62 85 PRO A O 1
ATOM 659 N N . TYR A 1 86 ? -10.339 4.572 14.496 1.00 92.44 86 TYR A N 1
ATOM 660 C CA . TYR A 1 86 ? -10.342 4.679 13.040 1.00 92.44 86 TYR A CA 1
ATOM 661 C C . TYR A 1 86 ? -9.766 3.411 12.397 1.00 92.44 86 TYR A C 1
ATOM 663 O O . TYR A 1 86 ? -8.969 2.690 12.997 1.00 92.44 86 TYR A O 1
ATOM 671 N N . VAL A 1 87 ? -10.167 3.125 11.158 1.00 94.12 87 VAL A N 1
ATOM 672 C CA . VAL A 1 87 ? -9.663 1.982 10.387 1.00 94.12 87 VAL A CA 1
ATOM 673 C C . VAL A 1 87 ? -8.653 2.474 9.366 1.00 94.12 87 VAL A C 1
ATOM 675 O O . VAL A 1 87 ? -8.958 3.337 8.541 1.00 94.12 87 VAL A O 1
ATOM 678 N N . LYS A 1 88 ? -7.455 1.898 9.396 1.00 93.44 88 LYS A N 1
ATOM 679 C CA . LYS A 1 88 ? -6.414 2.065 8.385 1.00 93.44 88 LYS A CA 1
ATOM 680 C C . LYS A 1 88 ? -6.475 0.897 7.403 1.00 93.44 88 LYS A C 1
ATOM 682 O O . LYS A 1 88 ? -6.444 -0.265 7.803 1.00 93.44 88 LYS A O 1
ATOM 687 N N . LEU A 1 89 ? -6.561 1.225 6.121 1.00 93.44 89 LEU A N 1
ATOM 688 C CA . LEU A 1 89 ? -6.570 0.302 4.997 1.00 93.44 89 LEU A CA 1
ATOM 689 C C . LEU A 1 89 ? -5.229 0.401 4.263 1.00 93.44 89 LEU A C 1
ATOM 691 O O . LEU A 1 89 ? -4.897 1.456 3.712 1.00 93.44 89 LEU A O 1
ATOM 695 N N . SER A 1 90 ? -4.475 -0.692 4.223 1.00 90.94 90 SER A N 1
ATOM 696 C CA . SER A 1 90 ? -3.201 -0.785 3.501 1.00 90.94 90 SER A CA 1
ATOM 697 C C . SER A 1 90 ? -3.150 -2.027 2.624 1.00 90.94 90 SER A C 1
ATOM 699 O O . SER A 1 90 ? -3.720 -3.059 2.963 1.00 90.94 90 SER A O 1
ATOM 701 N N . LEU A 1 91 ? -2.460 -1.930 1.490 1.00 89.44 91 LEU A N 1
ATOM 702 C CA . LEU A 1 91 ? -2.273 -3.038 0.560 1.00 89.44 91 LEU A CA 1
ATOM 703 C C . LEU A 1 91 ? -0.805 -3.479 0.602 1.00 89.44 91 LEU A C 1
ATOM 705 O O . LEU A 1 91 ? 0.091 -2.652 0.426 1.00 89.44 91 LEU A O 1
ATOM 709 N N . THR A 1 92 ? -0.548 -4.761 0.865 1.00 83.94 92 THR A N 1
ATOM 710 C CA . THR A 1 92 ? 0.818 -5.293 0.982 1.00 83.94 92 THR A CA 1
ATOM 711 C C . THR A 1 92 ? 1.612 -5.075 -0.306 1.00 83.94 92 THR A C 1
ATOM 713 O O . THR A 1 92 ? 1.098 -5.251 -1.410 1.00 83.94 92 THR A O 1
ATOM 716 N N . GLY A 1 93 ? 2.880 -4.681 -0.163 1.00 75.19 93 GLY A N 1
ATOM 717 C CA . GLY A 1 93 ? 3.790 -4.469 -1.291 1.00 75.19 93 GLY A CA 1
ATOM 718 C C . GLY A 1 93 ? 3.550 -3.177 -2.076 1.00 75.19 93 GLY A C 1
ATOM 719 O O . GLY A 1 93 ? 4.315 -2.892 -2.996 1.00 75.19 93 GLY A O 1
ATOM 720 N N . ASP A 1 94 ? 2.541 -2.374 -1.723 1.00 70.19 94 ASP A N 1
ATOM 721 C CA . ASP A 1 94 ? 2.361 -1.051 -2.313 1.00 70.19 94 ASP A CA 1
ATOM 722 C C . ASP A 1 94 ? 3.007 0.023 -1.431 1.00 70.19 94 ASP A C 1
ATOM 724 O O . ASP A 1 94 ? 2.763 0.095 -0.228 1.00 70.19 94 ASP A O 1
ATOM 728 N N . LYS A 1 95 ? 3.818 0.895 -2.041 1.00 66.62 95 LYS A N 1
ATOM 729 C CA . LYS A 1 95 ? 4.372 2.091 -1.375 1.00 66.62 95 LYS A CA 1
ATOM 730 C C . LYS A 1 95 ? 3.356 3.239 -1.303 1.00 66.62 95 LYS A C 1
ATOM 732 O O . LYS A 1 95 ? 3.701 4.345 -0.894 1.00 66.62 95 LYS A O 1
ATOM 737 N N . LEU A 1 96 ? 2.121 3.004 -1.752 1.00 69.75 96 LEU A N 1
ATOM 738 C CA . LEU A 1 96 ? 1.063 4.003 -1.720 1.00 69.75 96 LEU A CA 1
ATOM 739 C C . LEU A 1 96 ? 0.655 4.322 -0.273 1.00 69.75 96 LEU A C 1
ATOM 741 O O . LEU A 1 96 ? 0.639 3.432 0.581 1.00 69.75 96 LEU A O 1
ATOM 745 N N . PRO A 1 97 ? 0.283 5.582 0.009 1.00 74.81 97 PRO A N 1
ATOM 746 C CA . PRO A 1 97 ? -0.202 5.965 1.325 1.00 74.81 97 PRO A CA 1
ATOM 747 C C . PRO A 1 97 ? -1.465 5.173 1.683 1.00 74.81 97 PRO A C 1
ATOM 749 O O . PRO A 1 97 ? -2.413 5.083 0.897 1.00 74.81 97 PRO A O 1
ATOM 752 N N . ALA A 1 98 ? -1.473 4.608 2.891 1.00 84.75 98 ALA A N 1
ATOM 753 C CA . ALA A 1 98 ? -2.629 3.912 3.441 1.00 84.75 98 ALA A CA 1
ATOM 754 C C . ALA A 1 98 ? -3.838 4.856 3.532 1.00 84.75 98 ALA A C 1
ATOM 756 O O . ALA A 1 98 ? -3.702 6.027 3.899 1.00 84.75 98 ALA A O 1
ATOM 757 N N . LYS A 1 99 ? -5.031 4.343 3.229 1.00 90.75 99 LYS A N 1
ATOM 758 C CA . LYS A 1 99 ? -6.282 5.092 3.402 1.00 90.75 99 LYS A CA 1
ATOM 759 C C . LYS A 1 99 ? -6.766 4.933 4.836 1.00 90.75 99 LYS A C 1
ATOM 761 O O . LYS A 1 99 ? -6.532 3.898 5.449 1.00 90.75 99 LYS A O 1
ATOM 766 N N . LYS A 1 100 ? -7.430 5.947 5.379 1.00 93.31 100 LYS A N 1
ATOM 767 C CA . LYS A 1 100 ? -7.991 5.903 6.732 1.00 93.31 100 LYS A CA 1
ATOM 768 C C . LYS A 1 100 ? -9.423 6.412 6.737 1.00 93.31 100 LYS A C 1
ATOM 770 O O . LYS A 1 100 ? -9.746 7.290 5.938 1.00 93.31 100 LYS A O 1
ATOM 775 N N . THR A 1 101 ? -10.245 5.861 7.622 1.00 93.56 101 THR A N 1
ATOM 776 C CA . THR A 1 101 ? -11.600 6.364 7.868 1.00 93.56 101 THR A CA 1
ATOM 777 C C . THR A 1 101 ? -11.592 7.639 8.699 1.00 93.56 101 THR A C 1
ATOM 779 O O . THR A 1 101 ? -10.568 8.019 9.277 1.00 93.56 101 THR A O 1
ATOM 782 N N . THR A 1 102 ? -12.755 8.278 8.819 1.00 93.12 102 THR A N 1
ATOM 783 C CA . THR A 1 102 ? -12.969 9.278 9.867 1.00 93.12 102 THR A CA 1
ATOM 784 C C . THR A 1 102 ? -12.748 8.678 11.255 1.00 93.12 102 THR A C 1
ATOM 786 O O . THR A 1 102 ? -12.983 7.492 11.500 1.00 93.12 102 THR A O 1
ATOM 789 N N . ILE A 1 103 ? -12.276 9.513 12.174 1.00 92.19 103 ILE A N 1
ATOM 790 C CA . ILE A 1 103 ? -12.087 9.147 13.577 1.00 92.19 103 ILE A CA 1
ATOM 791 C C . ILE A 1 103 ? -13.416 9.368 14.291 1.00 92.19 103 ILE A C 1
ATOM 793 O O . ILE A 1 103 ? -14.015 10.443 14.180 1.00 92.19 103 ILE A O 1
ATOM 797 N N . LYS A 1 104 ? -13.900 8.355 15.009 1.00 89.06 104 LYS A N 1
ATOM 798 C CA . LYS A 1 104 ? -15.123 8.464 15.812 1.00 89.06 104 LYS A CA 1
ATOM 799 C C . LYS A 1 104 ? -14.738 8.597 17.270 1.00 89.06 104 LYS A C 1
ATOM 801 O O . LYS A 1 104 ? -14.226 7.654 17.846 1.00 89.06 104 LYS A O 1
ATOM 806 N N . ARG A 1 105 ? -15.003 9.759 17.860 1.00 87.19 105 ARG A N 1
ATOM 807 C CA . ARG A 1 105 ? -14.596 10.042 19.237 1.00 87.19 105 ARG A CA 1
ATOM 808 C C . ARG A 1 105 ? -15.441 9.301 20.266 1.00 87.19 105 ARG A C 1
ATOM 810 O O . ARG A 1 105 ? -16.665 9.251 20.130 1.00 87.19 105 ARG A O 1
ATOM 817 N N . LYS A 1 106 ? -14.790 8.798 21.311 1.00 83.94 106 LYS A N 1
ATOM 818 C CA . LYS A 1 106 ? -15.349 8.144 22.496 1.00 83.94 106 LYS A CA 1
ATOM 819 C C . LYS A 1 106 ? -16.394 7.079 22.173 1.00 83.94 106 LYS A C 1
ATOM 821 O O . LYS A 1 106 ? -17.426 6.995 22.837 1.00 83.94 106 LYS A O 1
ATOM 826 N N . ASN A 1 107 ? -16.147 6.269 21.147 1.00 83.25 107 ASN A N 1
ATOM 827 C CA . ASN A 1 107 ? -17.130 5.322 20.641 1.00 83.25 107 ASN A CA 1
ATOM 828 C C . ASN A 1 107 ? -16.542 3.917 20.476 1.00 83.25 107 ASN A C 1
ATOM 830 O O . ASN A 1 107 ? -15.682 3.686 19.639 1.00 83.25 107 ASN A O 1
ATOM 834 N N . LEU A 1 108 ? -17.064 2.953 21.239 1.00 84.56 108 LEU A N 1
ATOM 835 C CA . LEU A 1 108 ? -16.664 1.539 21.167 1.00 84.56 108 LEU A CA 1
ATOM 836 C C . LEU A 1 108 ? -17.448 0.735 20.117 1.00 84.56 108 LEU A C 1
ATOM 838 O O . LEU A 1 108 ? -17.125 -0.425 19.856 1.00 84.56 108 LEU A O 1
ATOM 842 N N . ASN A 1 109 ? -18.484 1.340 19.533 1.00 88.94 109 ASN A N 1
ATOM 843 C CA . ASN A 1 109 ? -19.297 0.786 18.453 1.00 88.94 109 ASN A CA 1
ATOM 844 C C . ASN A 1 109 ? -19.397 1.806 17.300 1.00 88.94 109 ASN A C 1
ATOM 846 O O . ASN A 1 109 ? -20.483 2.317 17.012 1.00 88.94 109 ASN A O 1
ATOM 850 N N . PRO A 1 110 ? -18.264 2.196 16.691 1.00 91.00 110 PRO A N 1
ATOM 851 C CA . PRO A 1 110 ? -18.254 3.214 15.652 1.00 91.00 110 PRO A CA 1
ATOM 852 C C . PRO A 1 110 ? -18.934 2.717 14.373 1.00 91.00 110 PRO A C 1
ATOM 854 O O . PRO A 1 110 ? -18.713 1.590 13.926 1.00 91.00 110 PRO A O 1
ATOM 857 N N . GLU A 1 111 ? -19.699 3.603 13.739 1.00 94.19 111 GLU A N 1
ATOM 858 C CA . GLU A 1 111 ? -20.235 3.413 12.391 1.00 94.19 111 GLU A CA 1
ATOM 859 C C . GLU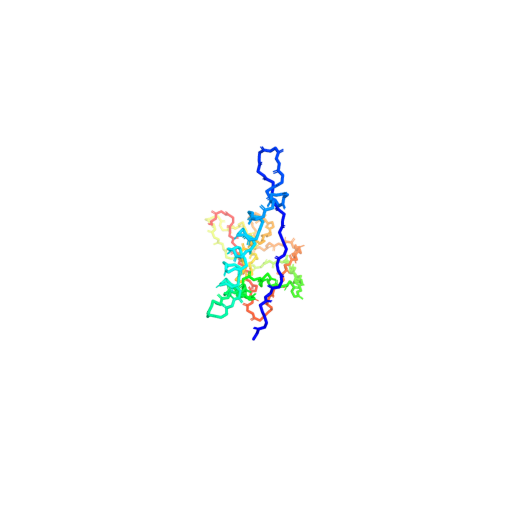 A 1 111 ? -19.635 4.472 11.461 1.00 94.19 111 GLU A C 1
ATOM 861 O O . GLU A 1 111 ? -19.790 5.677 11.684 1.00 94.19 111 GLU A O 1
ATOM 866 N N . TRP A 1 112 ? -18.916 4.026 10.432 1.00 94.50 112 TRP A N 1
ATOM 867 C CA . TRP A 1 112 ? -18.266 4.891 9.446 1.00 94.50 112 TRP A CA 1
ATOM 868 C C . TRP A 1 112 ? -19.099 5.009 8.175 1.00 94.50 112 TRP A C 1
ATOM 870 O O . TRP A 1 112 ? -19.349 6.119 7.717 1.00 94.50 112 TRP A O 1
ATOM 880 N N . ASN A 1 113 ? -19.577 3.881 7.640 1.00 94.69 113 ASN A N 1
ATOM 881 C CA . ASN A 1 113 ? -20.275 3.805 6.351 1.00 94.69 113 ASN A CA 1
ATOM 882 C C . ASN A 1 113 ? -19.481 4.453 5.198 1.00 94.69 113 ASN A C 1
ATOM 884 O O . ASN A 1 113 ? -20.039 5.121 4.325 1.00 94.69 113 ASN A O 1
ATOM 888 N N . GLU A 1 114 ? -18.163 4.248 5.193 1.00 95.06 114 GLU A N 1
ATOM 889 C CA . GLU A 1 114 ? -17.239 4.871 4.245 1.00 95.06 114 GLU A CA 1
ATOM 890 C C . GLU A 1 114 ? -16.792 3.897 3.154 1.00 95.06 114 GLU A C 1
ATOM 892 O O . GLU A 1 114 ? -16.420 2.751 3.415 1.00 95.06 114 GLU A O 1
ATOM 897 N N . LYS A 1 115 ? -16.782 4.378 1.907 1.00 94.94 115 LYS A N 1
ATOM 898 C CA . LYS A 1 115 ? -16.401 3.591 0.731 1.00 94.94 115 LYS A CA 1
ATOM 899 C C . LYS A 1 115 ? -15.032 4.018 0.219 1.00 94.94 115 LYS A C 1
ATOM 901 O O . LYS A 1 115 ? -14.815 5.179 -0.121 1.00 94.94 115 LYS A O 1
ATOM 906 N N . PHE A 1 116 ? -14.141 3.051 0.058 1.00 93.25 116 PHE A N 1
ATOM 907 C CA . PHE A 1 116 ? -12.801 3.231 -0.476 1.00 93.25 116 PHE A CA 1
ATOM 908 C C . PHE A 1 116 ? -12.642 2.475 -1.787 1.00 93.25 116 PHE A C 1
ATOM 910 O O . PHE A 1 116 ? -13.107 1.349 -1.947 1.00 93.25 116 PHE A O 1
ATOM 917 N N . LYS A 1 117 ? -11.937 3.104 -2.725 1.00 92.31 117 LYS A N 1
ATOM 918 C CA . LYS A 1 117 ? -11.466 2.472 -3.959 1.00 92.31 117 LYS A CA 1
ATOM 919 C C . LYS A 1 117 ? -9.959 2.300 -3.866 1.00 92.31 117 LYS A C 1
ATOM 921 O O . LYS A 1 117 ? -9.258 3.290 -3.629 1.00 92.31 117 LYS A O 1
ATOM 926 N N . ILE A 1 118 ? -9.474 1.077 -4.018 1.00 89.88 118 ILE A N 1
ATOM 927 C CA . ILE A 1 118 ? -8.051 0.736 -3.969 1.00 89.88 118 ILE A CA 1
ATOM 928 C C . ILE A 1 118 ? -7.685 0.099 -5.304 1.00 89.88 118 ILE A C 1
ATOM 930 O O . ILE A 1 118 ? -8.369 -0.805 -5.770 1.00 89.88 118 ILE A O 1
ATOM 934 N N . VAL A 1 119 ? -6.633 0.601 -5.939 1.00 88.38 119 VAL A N 1
ATOM 935 C CA . VAL A 1 119 ? -6.153 0.059 -7.211 1.00 88.38 119 VAL A CA 1
ATOM 936 C C . VAL A 1 119 ? -5.268 -1.146 -6.913 1.00 88.38 119 VAL A C 1
ATOM 938 O O . VAL A 1 119 ? -4.307 -1.024 -6.159 1.00 88.38 119 VAL A O 1
ATOM 941 N N . VAL A 1 120 ? -5.597 -2.296 -7.495 1.00 87.06 120 VAL A N 1
ATOM 942 C CA . VAL A 1 120 ? -4.855 -3.548 -7.321 1.00 87.06 120 VAL A CA 1
ATOM 943 C C . VAL A 1 120 ? -3.999 -3.779 -8.559 1.00 87.06 120 VAL A C 1
ATOM 945 O O . VAL A 1 120 ? -4.497 -3.762 -9.685 1.00 87.06 120 VAL A O 1
ATOM 948 N N . LYS A 1 121 ? -2.701 -3.975 -8.344 1.00 84.81 121 LYS A N 1
ATOM 949 C CA . LYS A 1 121 ? -1.691 -4.229 -9.380 1.00 84.81 121 LYS A CA 1
ATOM 950 C C . LYS A 1 121 ? -1.387 -5.716 -9.533 1.00 84.81 121 LYS A C 1
ATOM 952 O O . LYS A 1 121 ? -0.975 -6.143 -10.601 1.00 84.81 121 LYS A O 1
ATOM 957 N N . ASP A 1 122 ? -1.551 -6.489 -8.465 1.00 83.44 122 ASP A N 1
ATOM 958 C CA . ASP A 1 122 ? -1.270 -7.921 -8.450 1.00 83.44 122 ASP A CA 1
ATOM 959 C C . ASP A 1 122 ? -2.166 -8.636 -7.424 1.00 83.44 122 ASP A C 1
ATOM 961 O O . ASP A 1 122 ? -1.854 -8.650 -6.234 1.00 83.44 122 ASP A O 1
ATOM 965 N N . PRO A 1 123 ? -3.291 -9.225 -7.860 1.00 81.56 123 PRO A N 1
ATOM 966 C CA . PRO A 1 123 ? -4.254 -9.860 -6.962 1.00 81.56 123 PRO A CA 1
ATOM 967 C C . PRO A 1 123 ? -3.729 -11.089 -6.206 1.00 81.56 123 PRO A C 1
ATOM 969 O O . PRO A 1 123 ? -4.335 -11.470 -5.211 1.00 81.56 123 PRO A O 1
ATOM 972 N N . GLN A 1 124 ? -2.660 -11.739 -6.682 1.00 83.00 124 GLN A N 1
ATOM 973 C CA . GLN A 1 124 ? -2.146 -12.975 -6.077 1.00 83.00 124 GLN A CA 1
ATOM 974 C C . GLN A 1 124 ? -1.192 -12.687 -4.914 1.00 83.00 124 GLN A C 1
ATOM 976 O O . GLN A 1 124 ? -1.172 -13.425 -3.933 1.00 83.00 124 GLN A O 1
ATOM 981 N N . SER A 1 125 ? -0.406 -11.611 -5.013 1.00 83.94 125 SER A N 1
ATOM 982 C CA . SER A 1 125 ? 0.572 -11.240 -3.983 1.00 83.94 125 SER A CA 1
ATOM 983 C C . SER A 1 125 ? 0.084 -10.143 -3.036 1.00 83.94 125 SER A C 1
ATOM 985 O O . SER A 1 125 ? 0.545 -10.061 -1.895 1.00 83.94 125 SER A O 1
ATOM 987 N N . GLN A 1 126 ? -0.839 -9.283 -3.479 1.00 87.06 126 GLN A N 1
ATOM 988 C CA . GLN A 1 126 ? -1.299 -8.149 -2.683 1.00 87.06 126 GLN A CA 1
ATOM 989 C C . GLN A 1 126 ? -2.435 -8.543 -1.739 1.00 87.06 126 GLN A C 1
ATOM 991 O O . GLN A 1 126 ? -3.534 -8.887 -2.166 1.00 87.06 126 GLN A O 1
ATOM 996 N N . VAL A 1 127 ? -2.189 -8.399 -0.437 1.00 89.69 127 VAL A N 1
ATOM 997 C CA . VAL A 1 127 ? -3.181 -8.636 0.618 1.00 89.69 127 VAL A CA 1
ATOM 998 C C . VAL A 1 127 ? -3.693 -7.302 1.157 1.00 89.69 127 VAL A C 1
ATOM 1000 O O . VAL A 1 127 ? -2.908 -6.405 1.474 1.00 89.69 127 VAL A O 1
ATOM 1003 N N . LEU A 1 128 ? -5.017 -7.158 1.267 1.00 91.31 128 LEU A N 1
ATOM 1004 C CA . LEU A 1 128 ? -5.635 -6.021 1.948 1.00 91.31 128 LEU A CA 1
ATOM 1005 C C . LEU A 1 128 ? -5.548 -6.230 3.462 1.00 91.31 128 LEU A C 1
ATOM 1007 O O . LEU A 1 128 ? -6.126 -7.170 4.003 1.00 91.31 128 LEU A O 1
ATOM 1011 N N . GLN A 1 129 ? -4.871 -5.317 4.145 1.00 92.00 129 GLN A N 1
ATOM 1012 C CA . GLN A 1 129 ? -4.792 -5.266 5.596 1.00 92.00 129 GLN A CA 1
ATOM 1013 C C . GLN A 1 129 ? -5.701 -4.158 6.127 1.00 92.00 129 GLN A C 1
ATOM 1015 O O . GLN A 1 129 ? -5.661 -3.014 5.667 1.00 92.00 129 GLN A O 1
ATOM 1020 N N . LEU A 1 130 ? -6.522 -4.526 7.106 1.00 92.88 130 LEU A N 1
ATOM 1021 C CA . LEU A 1 130 ? -7.419 -3.639 7.833 1.00 92.88 130 LEU A CA 1
ATOM 1022 C C . LEU A 1 130 ? -6.973 -3.634 9.290 1.00 92.88 130 LEU A C 1
ATOM 1024 O O . LEU A 1 130 ? -6.986 -4.674 9.945 1.00 92.88 130 LEU A O 1
ATOM 1028 N N . GLN A 1 131 ? -6.561 -2.474 9.784 1.00 92.00 131 GLN A N 1
ATOM 1029 C CA . GLN A 1 131 ? -6.088 -2.312 11.153 1.00 92.00 131 GLN A CA 1
ATOM 1030 C C . GLN A 1 131 ? -6.891 -1.212 11.833 1.00 92.00 131 GLN A C 1
ATOM 1032 O O . GLN A 1 131 ? -7.034 -0.116 11.292 1.00 92.00 131 GLN A O 1
ATOM 1037 N N . VAL A 1 132 ? -7.435 -1.522 13.007 1.00 90.69 132 VAL A N 1
ATOM 1038 C CA . VAL A 1 132 ? -8.140 -0.549 13.842 1.00 90.69 132 VAL A CA 1
ATOM 1039 C C . VAL A 1 132 ? -7.129 0.071 14.791 1.00 90.69 132 VAL A C 1
ATOM 1041 O O . VAL A 1 132 ? -6.389 -0.650 15.457 1.00 90.69 132 VAL A O 1
ATOM 1044 N N . TYR A 1 133 ? -7.113 1.394 14.839 1.00 90.44 133 TYR A N 1
ATOM 1045 C CA . TYR A 1 133 ? -6.249 2.182 15.705 1.00 90.44 133 TYR A CA 1
ATOM 1046 C C . TYR A 1 133 ? -7.090 3.123 16.551 1.00 90.44 133 TYR A C 1
ATOM 1048 O O . TYR A 1 133 ? -8.181 3.513 16.132 1.00 90.44 133 TYR A O 1
ATOM 1056 N N . ASP A 1 134 ? -6.562 3.489 17.711 1.00 88.75 134 ASP A N 1
ATOM 1057 C CA . ASP A 1 134 ? -7.063 4.608 18.497 1.00 88.75 134 ASP A CA 1
ATOM 1058 C C . ASP A 1 134 ? -6.341 5.880 18.031 1.00 88.75 134 ASP A C 1
ATOM 1060 O O . ASP A 1 134 ? -5.170 5.824 17.665 1.00 88.75 134 ASP A O 1
ATOM 1064 N N . TRP A 1 135 ? -7.022 7.017 17.935 1.00 85.94 135 TRP A N 1
ATOM 1065 C CA . TRP A 1 135 ? -6.365 8.260 17.518 1.00 85.94 135 TRP A CA 1
ATOM 1066 C C . TRP A 1 135 ? -5.412 8.797 18.590 1.00 85.94 135 TRP A C 1
ATOM 1068 O O . TRP A 1 135 ? -4.401 9.410 18.248 1.00 85.94 135 TRP A O 1
ATOM 1078 N N . ASP A 1 136 ? -5.715 8.539 19.862 1.00 78.25 136 ASP A N 1
ATOM 1079 C CA . ASP A 1 136 ? -4.952 9.067 20.993 1.00 78.25 136 ASP A CA 1
ATOM 1080 C C . ASP A 1 136 ? -3.699 8.224 21.343 1.00 78.25 136 ASP A C 1
ATOM 1082 O O . ASP A 1 136 ? -2.916 8.628 22.207 1.00 78.25 136 ASP A O 1
ATOM 1086 N N . LYS A 1 137 ? -3.460 7.085 20.665 1.00 61.09 137 LYS A N 1
ATOM 1087 C CA . LYS A 1 137 ? -2.311 6.176 20.877 1.00 61.09 137 LYS A CA 1
ATOM 1088 C C . LYS A 1 137 ? -1.772 5.572 19.582 1.00 61.09 137 LYS A C 1
ATOM 1090 O O . LYS A 1 137 ? -0.535 5.615 19.404 1.00 61.09 137 LYS A O 1
#